Protein AF-A0A8H7PMP7-F1 (afdb_monomer_lite)

pLDDT: mean 86.38, std 12.26, range [41.0, 97.31]

Structure (mmCIF, N/CA/C/O backbone):
data_AF-A0A8H7PMP7-F1
#
_entry.id   AF-A0A8H7PMP7-F1
#
loop_
_atom_site.group_PDB
_atom_site.id
_atom_site.type_symbol
_atom_site.label_atom_id
_atom_site.label_alt_id
_atom_site.label_comp_id
_atom_site.label_asym_id
_atom_site.label_entity_id
_atom_site.label_seq_id
_atom_site.pdbx_PDB_ins_code
_atom_site.Cartn_x
_atom_site.Cartn_y
_atom_site.Cartn_z
_atom_site.occupancy
_atom_site.B_iso_or_equiv
_atom_site.auth_seq_id
_atom_site.auth_comp_id
_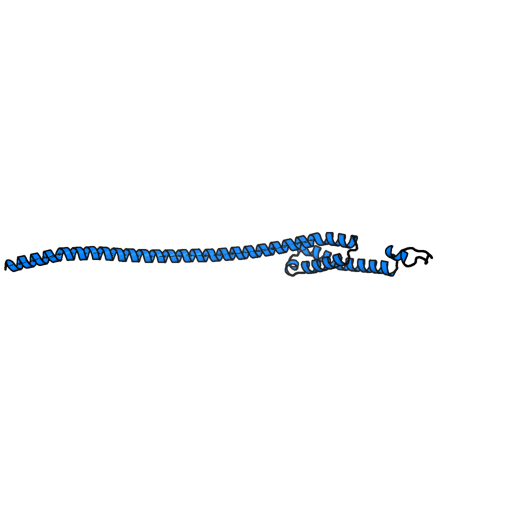atom_site.auth_asym_id
_atom_site.auth_atom_id
_atom_site.pdbx_PDB_model_num
ATOM 1 N N . MET A 1 1 ? -57.220 -1.127 96.293 1.00 53.84 1 MET A N 1
ATOM 2 C CA . MET A 1 1 ? -57.581 -0.784 94.896 1.00 53.84 1 MET A CA 1
ATOM 3 C C . MET A 1 1 ? -56.912 0.488 94.383 1.00 53.84 1 MET A C 1
ATOM 5 O O . MET A 1 1 ? -56.284 0.399 93.342 1.00 53.84 1 MET A O 1
ATOM 9 N N . ARG A 1 2 ? -56.955 1.632 95.089 1.00 59.69 2 ARG A N 1
ATOM 10 C CA . ARG A 1 2 ? -56.327 2.890 94.613 1.00 59.69 2 ARG A CA 1
ATOM 11 C C . ARG A 1 2 ? -54.821 2.788 94.323 1.00 59.69 2 ARG A C 1
ATOM 13 O O . ARG A 1 2 ? -54.374 3.298 93.311 1.00 59.69 2 ARG A O 1
ATOM 20 N N . ASN A 1 3 ? -54.068 2.052 95.139 1.00 65.38 3 ASN A N 1
ATOM 21 C CA . ASN A 1 3 ? -52.617 1.906 94.948 1.00 65.38 3 ASN A CA 1
ATOM 22 C C . ASN A 1 3 ? -52.238 1.104 93.690 1.00 65.38 3 ASN A C 1
ATOM 24 O O . ASN A 1 3 ? -51.168 1.325 93.136 1.00 65.38 3 ASN A O 1
ATOM 28 N N . LEU A 1 4 ? -53.113 0.204 93.223 1.00 69.88 4 LEU A N 1
ATOM 29 C CA . LEU A 1 4 ? -52.876 -0.581 92.009 1.00 69.88 4 LEU A CA 1
ATOM 30 C C . LEU A 1 4 ? -53.112 0.270 90.755 1.00 69.88 4 LEU A C 1
ATOM 32 O O . LEU A 1 4 ? -52.325 0.205 89.822 1.00 69.88 4 LEU A O 1
ATOM 36 N N . ASP A 1 5 ? -54.155 1.103 90.762 1.00 74.50 5 ASP A N 1
ATOM 37 C CA . ASP A 1 5 ? -54.473 2.001 89.646 1.00 74.50 5 ASP A CA 1
ATOM 38 C C . ASP A 1 5 ? -53.387 3.074 89.458 1.00 74.50 5 ASP A C 1
ATOM 40 O O . ASP A 1 5 ? -52.979 3.373 88.337 1.00 74.50 5 ASP A O 1
ATOM 44 N N . THR A 1 6 ? -52.843 3.601 90.561 1.00 75.19 6 THR A N 1
ATOM 45 C CA . THR A 1 6 ? -51.718 4.546 90.521 1.00 75.19 6 THR A CA 1
ATOM 46 C C . THR A 1 6 ? -50.423 3.877 90.059 1.00 75.19 6 THR A C 1
ATOM 48 O O . THR A 1 6 ? -49.704 4.450 89.244 1.00 75.19 6 THR A O 1
ATOM 51 N N . ALA A 1 7 ? -50.135 2.655 90.523 1.00 73.94 7 ALA A N 1
ATOM 52 C CA . ALA A 1 7 ? -48.971 1.895 90.070 1.00 73.94 7 ALA A CA 1
ATOM 53 C C . ALA A 1 7 ? -49.069 1.537 88.578 1.00 73.94 7 ALA A C 1
ATOM 55 O O . ALA A 1 7 ? -48.100 1.700 87.842 1.00 73.94 7 ALA A O 1
ATOM 56 N N . LEU A 1 8 ? -50.251 1.133 88.104 1.00 74.25 8 LEU A N 1
ATOM 57 C CA . LEU A 1 8 ? -50.486 0.799 86.703 1.00 74.25 8 LEU A CA 1
ATOM 58 C C . LEU A 1 8 ? -50.384 2.039 85.812 1.00 74.25 8 LEU A C 1
ATOM 60 O O . LEU A 1 8 ? -49.734 1.970 84.776 1.00 74.25 8 LEU A O 1
ATOM 64 N N . LYS A 1 9 ? -50.917 3.193 86.234 1.00 77.31 9 LYS A N 1
ATOM 65 C CA . LYS A 1 9 ? -50.711 4.474 85.535 1.00 77.31 9 LYS A CA 1
ATOM 66 C C . LYS A 1 9 ? -49.247 4.901 85.509 1.00 77.31 9 LYS A C 1
ATOM 68 O O . LYS A 1 9 ? -48.796 5.372 84.473 1.00 77.31 9 LYS A O 1
ATOM 73 N N . SER A 1 10 ? -48.507 4.713 86.603 1.00 73.06 10 SER A N 1
ATOM 74 C CA . SER A 1 10 ? -47.077 5.038 86.666 1.00 73.06 10 SER A CA 1
ATOM 75 C C . SER A 1 10 ? -46.266 4.181 85.699 1.00 73.06 10 SER A C 1
ATOM 77 O O . SER A 1 10 ? -45.539 4.727 84.882 1.00 73.06 10 SER A O 1
ATOM 79 N N . ILE A 1 11 ? -46.463 2.859 85.723 1.00 71.62 11 ILE A N 1
ATOM 80 C CA . ILE A 1 11 ? -45.803 1.915 84.808 1.00 71.62 11 ILE A CA 1
ATOM 81 C C . ILE A 1 11 ? -46.204 2.220 83.364 1.00 71.62 11 ILE A C 1
ATOM 83 O O . ILE A 1 11 ? -45.366 2.289 82.474 1.00 71.62 11 ILE A O 1
ATOM 87 N N . THR A 1 12 ? -47.488 2.468 83.119 1.00 71.94 12 THR A N 1
ATOM 88 C CA . THR A 1 12 ? -47.972 2.820 81.783 1.00 71.94 12 THR A CA 1
ATOM 89 C C . THR A 1 12 ? -47.280 4.092 81.287 1.00 71.94 12 THR A C 1
ATOM 91 O O . THR A 1 12 ? -46.724 4.090 80.198 1.00 71.94 12 THR A O 1
ATOM 94 N N . ASN A 1 13 ? -47.211 5.149 82.097 1.00 71.75 13 ASN A N 1
ATOM 95 C CA . ASN A 1 13 ? -46.565 6.408 81.722 1.00 71.75 13 ASN A CA 1
ATOM 96 C C . ASN A 1 13 ? -45.040 6.275 81.529 1.00 71.75 13 ASN A C 1
ATOM 98 O O . ASN A 1 13 ? -44.480 6.887 80.623 1.00 71.75 13 ASN A O 1
ATOM 102 N N . GLU A 1 14 ? -44.385 5.444 82.342 1.00 72.12 14 GLU A N 1
ATOM 103 C CA . GLU A 1 14 ? -42.946 5.160 82.277 1.00 72.12 14 GLU A CA 1
ATOM 104 C C . GLU A 1 14 ? -42.565 4.410 80.987 1.00 72.12 14 GLU A C 1
ATOM 106 O O . GLU A 1 14 ? -41.574 4.745 80.338 1.00 72.12 14 GLU A O 1
ATOM 111 N N . TYR A 1 15 ? -43.399 3.464 80.540 1.00 71.38 15 TYR A N 1
ATOM 112 C CA . TYR A 1 15 ? -43.162 2.707 79.306 1.00 71.38 15 TYR A CA 1
ATOM 113 C C . TYR A 1 15 ? -43.745 3.366 78.044 1.00 71.38 15 TYR A C 1
ATOM 115 O O . TYR A 1 15 ? -43.220 3.137 76.955 1.00 71.38 15 TYR A O 1
ATOM 123 N N . TYR A 1 16 ? -44.773 4.219 78.142 1.00 76.06 16 TYR A N 1
ATOM 124 C CA . TYR A 1 16 ? -45.391 4.887 76.982 1.00 76.06 16 TYR A CA 1
ATOM 125 C C . TYR A 1 16 ? -44.410 5.787 76.227 1.00 76.06 16 TYR A C 1
ATOM 127 O O . TYR A 1 16 ? -44.422 5.821 74.995 1.00 76.06 16 TYR A O 1
ATOM 135 N N . GLN A 1 17 ? -43.554 6.519 76.946 1.00 76.81 17 GLN A N 1
ATOM 136 C CA . GLN A 1 17 ? -42.594 7.430 76.323 1.00 76.81 17 GLN A CA 1
ATOM 137 C C . GLN A 1 17 ? -41.488 6.655 75.587 1.00 76.81 17 GLN A C 1
ATOM 139 O O . GLN A 1 17 ? -41.175 6.967 74.437 1.00 76.81 17 GLN A O 1
ATOM 144 N N . GLY A 1 18 ? -40.955 5.595 76.206 1.00 78.00 18 GLY A N 1
ATOM 145 C CA . GLY A 1 18 ? -39.976 4.698 75.586 1.00 78.00 18 GLY A CA 1
ATOM 146 C C . GLY A 1 18 ? -40.550 3.918 74.399 1.00 78.00 18 GLY A C 1
ATOM 147 O O . GLY A 1 18 ? -39.884 3.775 73.373 1.00 78.00 18 GLY A O 1
ATOM 148 N N . PHE A 1 19 ? -41.808 3.482 74.494 1.00 78.12 19 PHE A N 1
ATOM 149 C CA . PHE A 1 19 ? -42.520 2.798 73.416 1.00 78.12 19 PHE A CA 1
ATOM 150 C C . PHE A 1 19 ? -42.785 3.722 72.220 1.00 78.12 19 PHE A C 1
ATOM 152 O O . PHE A 1 19 ? -42.471 3.358 71.090 1.00 78.12 19 PHE A O 1
ATOM 159 N N . ASN A 1 20 ? -43.262 4.951 72.451 1.00 80.69 20 ASN A N 1
ATOM 160 C CA . ASN A 1 20 ? -43.445 5.939 71.382 1.00 80.69 20 ASN A CA 1
ATOM 161 C C . ASN A 1 20 ? -42.116 6.355 70.734 1.00 80.69 20 ASN A C 1
ATOM 163 O O . ASN A 1 20 ? -42.047 6.467 69.510 1.00 80.69 20 ASN A O 1
ATOM 167 N N . SER A 1 21 ? -41.043 6.513 71.518 1.00 80.88 21 SER A N 1
ATOM 168 C CA . SER A 1 21 ? -39.695 6.717 70.969 1.00 80.88 21 SER A CA 1
ATOM 169 C C . SER A 1 21 ? -39.225 5.527 70.128 1.00 80.88 21 SER A C 1
ATOM 171 O O . SER A 1 21 ? -38.637 5.724 69.064 1.00 80.88 21 SER A O 1
ATOM 173 N N . SER A 1 22 ? -39.515 4.295 70.557 1.00 82.06 22 SER A N 1
ATOM 174 C CA . SER A 1 22 ? -39.169 3.069 69.821 1.00 82.06 22 SER A CA 1
ATOM 175 C C . SER A 1 22 ? -39.958 2.937 68.511 1.00 82.06 22 SER A C 1
ATOM 177 O O . SER A 1 22 ? -39.398 2.540 67.494 1.00 82.06 22 SER A O 1
ATOM 179 N N . ILE A 1 23 ? -41.234 3.338 68.491 1.00 82.56 23 ILE A N 1
ATOM 180 C CA . ILE A 1 23 ? -42.048 3.401 67.266 1.00 82.56 23 ILE A CA 1
ATOM 181 C C . ILE A 1 23 ? -41.526 4.474 66.302 1.00 82.56 23 ILE A C 1
ATOM 183 O O . ILE A 1 23 ? -41.391 4.211 65.107 1.00 82.56 23 ILE A O 1
ATOM 187 N N . GLY A 1 24 ? -41.205 5.673 66.798 1.00 83.88 24 GLY A N 1
ATOM 188 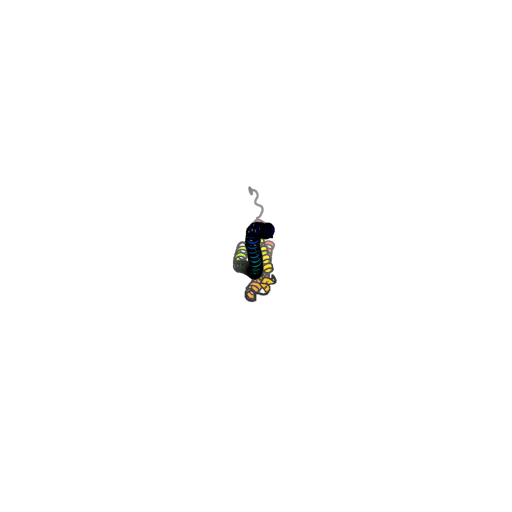C CA . GLY A 1 24 ? -40.669 6.756 65.967 1.00 83.88 24 GLY A CA 1
ATOM 189 C C . GLY A 1 24 ? -39.314 6.402 65.348 1.00 83.88 24 GLY A C 1
ATOM 190 O O . GLY A 1 24 ? -39.098 6.607 64.152 1.00 83.88 24 GLY A O 1
ATOM 191 N N . THR A 1 25 ? -38.420 5.799 66.135 1.00 85.88 25 THR A N 1
ATOM 192 C CA . THR A 1 25 ? -37.128 5.299 65.641 1.00 85.88 25 THR A CA 1
ATOM 193 C C . THR A 1 25 ? -37.294 4.134 64.671 1.00 85.88 25 THR A C 1
ATOM 195 O O . THR A 1 25 ? -36.626 4.129 63.639 1.00 85.88 25 THR A O 1
ATOM 198 N N . PHE A 1 26 ? -38.223 3.204 64.915 1.00 88.50 26 PHE A N 1
ATOM 199 C CA . PHE A 1 26 ? -38.551 2.142 63.962 1.00 88.50 26 PHE A CA 1
ATOM 200 C C . PHE A 1 26 ? -39.038 2.701 62.618 1.00 88.50 26 PHE A C 1
ATOM 202 O O . PHE A 1 26 ? -38.560 2.268 61.573 1.00 88.50 26 PHE A O 1
ATOM 209 N N . GLY A 1 27 ? -39.918 3.708 62.625 1.00 89.62 27 GLY A N 1
ATOM 210 C CA . GLY A 1 27 ? -40.358 4.393 61.405 1.00 89.62 27 GLY A CA 1
ATOM 211 C C . GLY A 1 27 ? -39.207 5.081 60.662 1.00 89.62 27 GLY A C 1
ATOM 212 O O . GLY A 1 27 ? -39.105 4.974 59.441 1.00 89.62 27 GLY A O 1
ATOM 213 N N . GLY A 1 28 ? -38.289 5.722 61.393 1.00 91.75 28 GLY A N 1
ATOM 214 C CA . GLY A 1 28 ? -37.074 6.311 60.821 1.00 91.75 28 GLY A CA 1
ATOM 215 C C . GLY A 1 28 ? -36.142 5.274 60.184 1.00 91.75 28 GLY A C 1
ATOM 216 O O . GLY A 1 28 ? -35.651 5.483 59.074 1.00 91.75 28 GLY A O 1
ATOM 217 N N . VAL A 1 29 ? -35.940 4.129 60.844 1.00 92.00 29 VAL A N 1
ATOM 218 C CA . VAL A 1 29 ? -35.155 3.006 60.306 1.00 92.00 29 VAL A CA 1
ATOM 219 C C . VAL A 1 29 ? -35.837 2.407 59.076 1.00 92.00 29 VAL A C 1
ATOM 221 O O . VAL A 1 29 ? -35.171 2.188 58.069 1.00 92.00 29 VAL A O 1
ATOM 224 N N . LEU A 1 30 ? -37.156 2.198 59.113 1.00 93.56 30 LEU A N 1
ATOM 225 C CA . LEU A 1 30 ? -37.925 1.674 57.984 1.00 93.56 30 LEU A CA 1
ATOM 226 C C . LEU A 1 30 ? -37.828 2.590 56.756 1.00 93.56 30 LEU A C 1
ATOM 228 O O . LEU A 1 30 ? -37.603 2.106 55.648 1.00 93.56 30 LEU A O 1
ATOM 232 N N . ASN A 1 31 ? -37.931 3.907 56.952 1.00 94.38 31 ASN A N 1
ATOM 233 C CA . ASN A 1 31 ? -37.744 4.886 55.882 1.00 94.38 31 ASN A CA 1
ATOM 234 C C . ASN A 1 31 ? -36.320 4.834 55.318 1.00 94.38 31 ASN A C 1
ATOM 236 O O . ASN A 1 31 ? -36.151 4.745 54.108 1.00 94.38 31 ASN A O 1
ATOM 240 N N . SER A 1 32 ? -35.300 4.777 56.180 1.00 95.19 32 SER A N 1
ATOM 241 C CA . SER A 1 32 ? -33.899 4.661 55.752 1.00 95.19 32 SER A CA 1
ATOM 242 C C . SER A 1 32 ? -33.622 3.375 54.958 1.00 95.19 32 SER A C 1
ATOM 244 O O . SER A 1 32 ? -32.888 3.388 53.964 1.00 95.19 32 SER A O 1
ATOM 246 N N . VAL A 1 33 ? -34.250 2.258 55.343 1.00 95.56 33 VAL A N 1
ATOM 247 C CA . VAL A 1 33 ? -34.182 0.985 54.608 1.00 95.56 33 VAL A CA 1
ATOM 248 C C . VAL A 1 33 ? -34.868 1.102 53.246 1.00 95.56 33 VAL A C 1
ATOM 250 O O . VAL A 1 33 ? -34.294 0.677 52.241 1.00 95.56 33 VAL A O 1
ATOM 253 N N . ASN A 1 34 ? -36.054 1.710 53.184 1.00 95.94 34 ASN A N 1
ATOM 254 C CA . ASN A 1 34 ? -36.769 1.936 51.927 1.00 95.94 34 ASN A CA 1
ATOM 255 C C . ASN A 1 34 ? -35.992 2.861 50.981 1.00 95.94 34 ASN A C 1
ATOM 257 O O . ASN A 1 34 ? -35.848 2.540 49.799 1.00 95.94 34 ASN A O 1
ATOM 261 N N . ASP A 1 35 ? -35.424 3.950 51.496 1.00 96.50 35 ASP A N 1
ATOM 262 C CA . ASP A 1 35 ? -34.588 4.880 50.735 1.00 96.50 35 ASP A CA 1
ATOM 263 C C . ASP A 1 35 ? -33.330 4.185 50.208 1.00 96.50 35 ASP A C 1
ATOM 265 O O . ASP A 1 35 ? -32.964 4.329 49.038 1.00 96.50 35 ASP A O 1
ATOM 269 N N . SER A 1 36 ? -32.687 3.367 51.046 1.00 96.19 36 SER A N 1
ATOM 270 C CA . SER A 1 36 ? -31.531 2.561 50.650 1.00 96.19 36 SER A CA 1
ATOM 271 C C . SER A 1 36 ? -31.894 1.571 49.545 1.00 96.19 36 SER A C 1
ATOM 273 O O . SER A 1 36 ? -31.168 1.457 48.556 1.00 96.19 36 SER A O 1
ATOM 275 N N . HIS A 1 37 ? -33.041 0.899 49.659 1.00 96.12 37 HIS A N 1
ATOM 276 C CA . HIS A 1 37 ? -33.529 -0.015 48.633 1.00 96.12 37 HIS A CA 1
ATOM 277 C C . HIS A 1 37 ? -33.816 0.718 47.312 1.00 96.12 37 HIS A C 1
ATOM 279 O O . HIS A 1 37 ? -33.352 0.283 46.255 1.00 96.12 37 HIS A O 1
ATOM 285 N N . ALA A 1 38 ? -34.500 1.865 47.356 1.00 96.56 38 ALA A N 1
ATOM 286 C CA . ALA A 1 38 ? -34.759 2.693 46.178 1.00 96.56 38 ALA A CA 1
ATOM 287 C C . ALA A 1 38 ? -33.452 3.150 45.506 1.00 96.56 38 ALA A C 1
ATOM 289 O O . ALA A 1 38 ? -33.305 3.053 44.284 1.00 96.56 38 ALA A O 1
ATOM 290 N N . LYS A 1 39 ? -32.460 3.560 46.304 1.00 97.06 39 LYS A N 1
ATOM 291 C CA . LYS A 1 39 ? -31.141 3.977 45.818 1.00 97.06 39 LYS A CA 1
ATOM 292 C C . LYS A 1 39 ? -30.379 2.829 45.159 1.00 97.06 39 LYS A C 1
ATOM 294 O O . LYS A 1 39 ? -29.788 3.025 44.098 1.00 97.06 39 LYS A O 1
ATOM 299 N N . VAL A 1 40 ? -30.433 1.621 45.722 1.00 97.31 40 VAL A N 1
ATOM 300 C CA . VAL A 1 40 ? -29.840 0.422 45.106 1.00 97.31 40 VAL A CA 1
ATOM 301 C C . VAL A 1 40 ? -30.502 0.109 43.764 1.00 97.31 40 VAL A C 1
ATOM 303 O O . VAL A 1 40 ? -29.797 -0.144 42.785 1.00 97.31 40 VAL A O 1
ATOM 306 N N . GLN A 1 41 ? -31.834 0.182 43.673 1.00 96.75 41 GLN A N 1
ATOM 307 C CA . GLN A 1 41 ? -32.543 -0.029 42.405 1.00 96.75 41 GLN A CA 1
ATOM 308 C C . GLN A 1 41 ? -32.164 1.025 41.356 1.00 96.75 41 GLN A C 1
ATOM 310 O O . GLN A 1 41 ? -31.921 0.691 40.193 1.00 96.75 41 GLN A O 1
ATOM 315 N N . GLN A 1 42 ? -32.032 2.288 41.767 1.00 97.31 42 GLN A N 1
ATOM 316 C CA . GLN A 1 42 ? -31.592 3.367 40.887 1.00 97.31 42 GLN A CA 1
ATOM 317 C C . GLN A 1 42 ? -30.155 3.153 40.391 1.00 97.31 42 GLN A C 1
ATOM 319 O O . GLN A 1 42 ? -29.900 3.270 39.193 1.00 97.31 42 GLN A O 1
ATOM 324 N N . ILE A 1 43 ? -29.223 2.789 41.278 1.00 96.81 43 ILE A N 1
ATOM 325 C CA . ILE A 1 43 ? -27.831 2.484 40.909 1.00 96.81 43 ILE A CA 1
ATOM 326 C C . ILE A 1 43 ? -27.785 1.306 39.936 1.00 96.81 43 ILE A C 1
ATOM 328 O O . ILE A 1 43 ? -27.091 1.381 38.923 1.00 96.81 43 ILE A O 1
ATOM 332 N N . LYS A 1 44 ? -28.559 0.246 40.189 1.00 97.19 44 LYS A N 1
ATOM 333 C CA . LYS A 1 44 ? -28.652 -0.911 39.292 1.00 97.19 44 LYS A CA 1
ATOM 334 C C . LYS A 1 44 ? -29.138 -0.501 37.900 1.00 97.19 44 LYS A C 1
ATOM 336 O O . LYS A 1 44 ? -28.527 -0.888 36.907 1.00 97.19 44 LYS A O 1
ATOM 341 N N . SER A 1 45 ? -30.188 0.318 37.821 1.00 96.88 45 SER A N 1
ATOM 342 C CA . SER A 1 45 ? -30.703 0.853 36.553 1.00 96.88 45 SER A CA 1
ATOM 343 C C . SER A 1 45 ? -29.657 1.702 35.821 1.00 96.88 45 SER A C 1
ATOM 345 O O . SER A 1 45 ? -29.405 1.502 34.631 1.00 96.88 45 SER A O 1
ATOM 347 N N . ASN A 1 46 ? -28.974 2.596 36.539 1.00 96.56 46 ASN A N 1
ATOM 348 C CA . ASN A 1 46 ? -27.924 3.440 35.972 1.00 96.56 46 ASN A CA 1
ATOM 349 C C . ASN A 1 46 ? -26.730 2.620 35.466 1.00 96.56 46 ASN A C 1
ATOM 351 O O . ASN A 1 46 ? -26.199 2.920 34.399 1.00 96.56 46 ASN A O 1
ATOM 355 N N . LEU A 1 47 ? -26.336 1.563 36.181 1.00 96.12 47 LEU A N 1
ATOM 356 C CA . LEU A 1 47 ? -25.251 0.676 35.766 1.00 96.12 47 LEU A CA 1
ATOM 357 C C . LEU A 1 47 ? -25.600 -0.078 34.477 1.00 96.12 47 LEU A C 1
ATOM 359 O O . LEU A 1 47 ? -24.752 -0.208 33.597 1.00 96.12 47 LEU A O 1
ATOM 363 N N . VAL A 1 48 ? -26.848 -0.538 34.335 1.00 96.56 48 VAL A N 1
ATOM 364 C CA . VAL A 1 48 ? -27.324 -1.179 33.098 1.00 96.56 48 VAL A CA 1
ATOM 365 C C . VAL A 1 48 ? -27.269 -0.199 31.923 1.00 96.56 48 VAL A C 1
ATOM 367 O O . VAL A 1 48 ? -26.735 -0.551 30.873 1.00 96.56 48 VAL A O 1
ATOM 370 N N . LYS A 1 49 ? -27.728 1.045 32.112 1.00 95.38 49 LYS A N 1
ATOM 371 C CA . LYS A 1 49 ? -27.641 2.095 31.081 1.00 95.38 49 LYS A CA 1
ATOM 372 C C . LYS A 1 49 ? -26.193 2.408 30.705 1.00 95.38 49 LYS A C 1
ATOM 374 O O . LYS A 1 49 ? -25.858 2.439 29.526 1.00 95.38 49 LYS A O 1
ATOM 379 N N . ALA A 1 50 ? -25.318 2.588 31.695 1.00 93.94 50 ALA A N 1
ATOM 380 C CA . ALA A 1 50 ? -23.899 2.847 31.461 1.00 93.94 50 ALA A CA 1
ATOM 381 C C . ALA A 1 50 ? -23.227 1.688 30.711 1.00 93.94 50 ALA A C 1
ATOM 383 O O . ALA A 1 50 ? -22.466 1.921 29.774 1.00 93.94 50 ALA A O 1
ATOM 384 N N . LYS A 1 51 ? -23.547 0.437 31.070 1.00 94.19 51 LYS A N 1
ATOM 385 C CA . LYS A 1 51 ? -23.071 -0.754 30.357 1.00 94.19 51 LYS A CA 1
ATOM 386 C C . LYS A 1 51 ? -23.495 -0.731 28.889 1.00 94.19 51 LYS A C 1
ATOM 388 O O . LYS A 1 51 ? -22.653 -0.985 28.034 1.00 94.19 51 LYS A O 1
ATOM 393 N N . GLN A 1 52 ? -24.757 -0.418 28.602 1.00 92.88 52 GLN A N 1
ATOM 394 C CA . GLN A 1 52 ? -25.261 -0.355 27.230 1.00 92.88 52 GLN A CA 1
ATOM 395 C C . GLN A 1 52 ? -24.527 0.716 26.408 1.00 92.88 52 GLN A C 1
ATOM 397 O O . GLN A 1 52 ? -23.984 0.404 25.351 1.00 92.88 52 GLN A O 1
ATOM 402 N N . VAL A 1 53 ? -24.404 1.937 26.940 1.00 90.50 53 VAL A N 1
ATOM 403 C CA . VAL A 1 53 ? -23.687 3.041 26.273 1.00 90.50 53 VAL A CA 1
ATOM 404 C C . VAL A 1 53 ? -22.220 2.683 26.006 1.00 90.50 53 VAL A C 1
ATOM 406 O O . VAL A 1 53 ? -21.681 2.970 24.938 1.00 90.50 53 VAL A O 1
ATOM 409 N N . LEU A 1 54 ? -21.551 2.025 26.959 1.00 89.69 54 LEU A N 1
ATOM 410 C CA . LEU A 1 54 ? -20.170 1.569 26.778 1.00 89.69 54 LEU A CA 1
ATOM 411 C C . LEU A 1 54 ? -20.050 0.464 25.718 1.00 89.69 54 LEU A C 1
ATOM 413 O O . LEU A 1 54 ? -19.063 0.433 24.982 1.00 89.69 54 LEU A O 1
ATOM 417 N N . GLN A 1 55 ? -21.031 -0.438 25.627 1.00 88.19 55 GLN A N 1
ATOM 418 C CA . GLN A 1 55 ? -21.063 -1.485 24.604 1.00 88.19 55 GLN A CA 1
ATOM 419 C C . GLN A 1 55 ? -21.268 -0.907 23.198 1.00 88.19 55 GLN A C 1
ATOM 421 O O . GLN A 1 55 ? -20.536 -1.292 22.288 1.00 88.19 55 GLN A O 1
ATOM 426 N N . GLU A 1 56 ? -22.187 0.044 23.029 1.00 83.19 56 GLU A N 1
ATOM 427 C CA . GLU A 1 56 ? -22.419 0.749 21.759 1.00 83.19 56 GLU A CA 1
ATOM 428 C C . GLU A 1 56 ? -21.158 1.505 21.312 1.00 83.19 56 GLU A C 1
ATOM 430 O O . GLU A 1 56 ? -20.639 1.274 20.218 1.00 83.19 56 GLU A O 1
ATOM 435 N N . ARG A 1 57 ? -20.554 2.298 22.209 1.00 80.12 57 ARG A N 1
ATOM 436 C CA . ARG A 1 57 ? -19.316 3.037 21.912 1.00 80.12 57 ARG A CA 1
ATOM 437 C C . ARG A 1 57 ? -18.157 2.118 21.521 1.00 80.12 57 ARG A C 1
ATOM 439 O O . ARG A 1 57 ? -17.327 2.491 20.697 1.00 80.12 57 ARG A O 1
ATOM 446 N N . ARG A 1 58 ? -18.076 0.911 22.091 1.00 84.00 58 ARG A N 1
ATOM 447 C CA . ARG A 1 58 ? -17.058 -0.080 21.709 1.00 84.00 58 ARG A CA 1
ATOM 448 C C . ARG A 1 58 ? -17.225 -0.530 20.255 1.00 84.00 58 ARG A C 1
ATOM 450 O O . ARG A 1 58 ? -16.216 -0.685 19.568 1.00 84.00 58 ARG A O 1
ATOM 457 N N . ALA A 1 59 ? -18.460 -0.730 19.795 1.00 85.88 59 ALA A N 1
ATOM 458 C CA . ALA A 1 59 ? -18.735 -1.083 18.405 1.00 85.88 59 ALA A CA 1
ATOM 459 C C . ALA A 1 59 ? -18.356 0.065 17.456 1.00 85.88 59 ALA A C 1
ATOM 461 O O . ALA A 1 59 ? -17.680 -0.167 16.454 1.00 85.88 59 ALA A O 1
ATOM 462 N N . ASP A 1 60 ? -18.678 1.309 17.815 1.00 90.62 60 ASP A N 1
ATOM 463 C CA . ASP A 1 60 ? -18.295 2.488 17.030 1.00 90.62 60 ASP A CA 1
ATOM 464 C C . ASP A 1 60 ? -16.779 2.668 16.941 1.00 90.62 60 ASP A C 1
ATOM 466 O O . ASP A 1 60 ? -16.240 2.932 15.867 1.00 90.62 60 ASP A O 1
ATOM 470 N N . VAL A 1 61 ? -16.063 2.472 18.050 1.00 90.88 61 VAL A N 1
ATOM 471 C CA . VAL A 1 61 ? -14.595 2.534 18.070 1.00 90.88 61 VAL A CA 1
ATOM 472 C C . VAL A 1 61 ? -13.989 1.443 17.189 1.00 90.88 61 VAL A C 1
ATOM 474 O O . VAL A 1 61 ? -13.052 1.724 16.442 1.00 90.88 61 VAL A O 1
ATOM 477 N N . LEU A 1 62 ? -14.533 0.222 17.219 1.00 92.12 62 LEU A N 1
ATOM 478 C CA . LEU A 1 62 ? -14.088 -0.853 16.331 1.00 92.12 62 LEU A CA 1
ATOM 479 C C . LEU A 1 62 ? -14.317 -0.483 14.859 1.00 92.12 62 LEU A C 1
ATOM 481 O O . LEU A 1 62 ? -13.408 -0.618 14.043 1.00 92.12 62 LEU A O 1
ATOM 485 N N . ASN A 1 63 ? -15.491 0.055 14.529 1.00 93.75 63 ASN A N 1
ATOM 486 C CA . ASN A 1 63 ? -15.804 0.524 13.181 1.00 93.75 63 ASN A CA 1
ATOM 487 C C . ASN A 1 63 ? -14.854 1.642 12.725 1.00 93.75 63 ASN A C 1
ATOM 489 O O . ASN A 1 63 ? -14.356 1.619 11.598 1.00 93.75 63 ASN A O 1
ATOM 493 N N . LEU A 1 64 ? -14.558 2.612 13.594 1.00 94.69 64 LEU A N 1
ATOM 494 C CA . LEU A 1 64 ? -13.603 3.683 13.307 1.00 94.69 64 LEU A CA 1
ATOM 495 C C . LEU A 1 64 ? -12.184 3.149 13.110 1.00 94.69 64 LEU A C 1
ATOM 497 O O . LEU A 1 64 ? -11.486 3.612 12.207 1.00 94.69 64 LEU A O 1
ATOM 501 N N . PHE A 1 65 ? -11.767 2.167 13.910 1.00 94.06 65 PHE A N 1
ATOM 502 C CA . PHE A 1 65 ? -10.478 1.502 13.759 1.00 94.06 65 PHE A CA 1
ATOM 503 C C . PHE A 1 65 ? -10.372 0.776 12.414 1.00 94.06 65 PHE A C 1
ATOM 505 O O . PHE A 1 65 ? -9.405 0.995 11.687 1.00 94.06 65 PHE A O 1
ATOM 512 N N . LEU A 1 66 ? -11.383 -0.014 12.038 1.00 95.88 66 LEU A N 1
ATOM 513 C CA . LEU A 1 66 ? -11.414 -0.719 10.752 1.00 95.88 66 LEU A CA 1
ATOM 514 C C . LEU A 1 66 ? -11.375 0.259 9.572 1.00 95.88 66 LEU A C 1
ATOM 516 O O . LEU A 1 66 ? -10.564 0.096 8.664 1.00 95.88 66 LEU A O 1
ATOM 520 N N . ARG A 1 67 ? -12.166 1.339 9.627 1.00 96.00 67 ARG A N 1
ATOM 521 C CA . ARG A 1 67 ? -12.124 2.415 8.620 1.00 96.00 67 ARG A CA 1
ATOM 522 C C . ARG A 1 67 ? -10.763 3.107 8.563 1.00 96.00 67 ARG A C 1
ATOM 524 O O . ARG A 1 67 ? -10.308 3.484 7.489 1.00 96.00 67 ARG A O 1
ATOM 531 N N . SER A 1 68 ? -10.123 3.314 9.712 1.00 96.00 68 SER A N 1
ATOM 532 C CA . SER A 1 68 ? -8.781 3.895 9.786 1.00 96.00 68 SER A CA 1
ATOM 533 C C . SER A 1 68 ? -7.746 2.983 9.131 1.00 96.00 68 SER A C 1
ATOM 535 O O . SER A 1 68 ? -6.941 3.457 8.334 1.00 96.00 68 SER A O 1
ATOM 537 N N . LYS A 1 69 ? -7.812 1.673 9.399 1.00 96.06 69 LYS A N 1
ATOM 538 C CA . LYS A 1 69 ? -6.952 0.668 8.769 1.00 96.06 69 LYS A CA 1
ATOM 539 C C . LYS A 1 69 ? -7.128 0.655 7.246 1.00 96.06 69 LYS A C 1
ATOM 541 O O . LYS A 1 69 ? -6.144 0.828 6.540 1.00 96.06 69 LYS A O 1
ATOM 546 N N . GLN A 1 70 ? -8.367 0.578 6.761 1.00 95.06 70 GLN A N 1
ATOM 547 C CA . GLN A 1 70 ? -8.666 0.587 5.325 1.00 95.06 70 GLN A CA 1
ATOM 548 C C . GLN A 1 70 ? -8.142 1.852 4.626 1.00 95.06 70 GLN A C 1
ATOM 550 O O . GLN A 1 70 ? -7.588 1.785 3.534 1.00 95.06 70 GLN A O 1
ATOM 555 N N . ARG A 1 71 ? -8.287 3.026 5.255 1.00 95.94 71 ARG A N 1
ATOM 556 C CA . ARG A 1 71 ? -7.737 4.271 4.698 1.00 95.94 71 ARG A CA 1
ATOM 557 C C . ARG A 1 71 ? -6.214 4.263 4.644 1.00 95.94 71 ARG A C 1
ATOM 559 O O . ARG A 1 71 ? -5.660 4.772 3.682 1.00 95.94 71 ARG A O 1
ATOM 566 N N . LYS A 1 72 ? -5.537 3.704 5.650 1.00 96.00 72 LYS A N 1
ATOM 567 C CA . LYS A 1 72 ? -4.073 3.575 5.624 1.00 96.00 72 LYS A CA 1
ATOM 568 C C . LYS A 1 72 ? -3.605 2.660 4.497 1.00 96.00 72 LYS A C 1
ATOM 570 O O . LYS A 1 72 ? -2.647 3.005 3.821 1.00 96.00 72 LYS A O 1
ATOM 575 N N . GLU A 1 73 ? -4.294 1.543 4.280 1.00 92.38 73 GLU A N 1
ATOM 576 C CA . GLU A 1 73 ? -4.015 0.640 3.155 1.00 92.38 73 GLU A CA 1
ATOM 577 C C . GLU A 1 73 ? -4.203 1.364 1.817 1.00 92.38 73 GLU A C 1
ATOM 579 O O . GLU A 1 73 ? -3.319 1.329 0.971 1.00 92.38 73 GLU A O 1
ATOM 584 N N . MET A 1 74 ? -5.292 2.124 1.663 1.00 93.50 74 MET A N 1
ATOM 585 C CA . MET A 1 74 ? -5.520 2.951 0.474 1.00 93.50 74 MET A CA 1
ATOM 586 C C . MET A 1 74 ? -4.407 3.983 0.246 1.00 93.50 74 MET A C 1
ATOM 588 O O . MET A 1 74 ? -3.965 4.143 -0.885 1.00 93.50 74 MET A O 1
ATOM 592 N N . ILE A 1 75 ? -3.945 4.671 1.295 1.00 95.62 75 ILE A N 1
ATOM 593 C CA . ILE A 1 75 ? -2.830 5.627 1.186 1.00 95.62 75 ILE A CA 1
ATOM 594 C C . ILE A 1 75 ? -1.555 4.905 0.746 1.00 95.62 75 ILE A C 1
ATOM 596 O O . ILE A 1 75 ? -0.927 5.339 -0.207 1.00 95.62 75 ILE A O 1
ATOM 600 N N . SER A 1 76 ? -1.228 3.764 1.360 1.00 93.44 76 SER A N 1
ATOM 601 C CA . SER A 1 76 ? -0.051 2.974 0.979 1.00 93.44 76 SER A CA 1
ATOM 602 C C . SER A 1 76 ? -0.084 2.556 -0.494 1.00 93.44 76 SER A C 1
ATOM 604 O O . SER A 1 76 ? 0.942 2.599 -1.163 1.00 93.44 76 SER A O 1
ATOM 606 N N . ILE A 1 77 ? -1.258 2.168 -1.002 1.00 92.50 77 ILE A N 1
ATOM 607 C CA . ILE A 1 77 ? -1.458 1.840 -2.418 1.00 92.50 77 ILE A CA 1
ATOM 608 C C . ILE A 1 77 ? -1.207 3.071 -3.298 1.00 92.50 77 ILE A C 1
ATOM 610 O O . ILE A 1 77 ? -0.519 2.973 -4.311 1.00 92.50 77 ILE A O 1
ATOM 614 N N . LEU A 1 78 ? -1.743 4.233 -2.915 1.00 93.94 78 LEU A N 1
ATOM 615 C CA . LEU A 1 78 ? -1.548 5.481 -3.656 1.00 93.94 78 LEU A CA 1
ATOM 616 C C . LEU A 1 78 ? -0.078 5.914 -3.685 1.00 93.94 78 LEU A C 1
ATOM 618 O O . LEU A 1 78 ? 0.399 6.302 -4.749 1.00 93.94 78 LEU A O 1
ATOM 622 N N . ASP A 1 79 ? 0.643 5.781 -2.571 1.00 94.44 79 ASP A N 1
ATOM 623 C CA . ASP A 1 79 ? 2.075 6.090 -2.490 1.00 94.44 79 ASP A CA 1
ATOM 624 C C . ASP A 1 79 ? 2.882 5.204 -3.458 1.00 94.44 79 ASP A C 1
ATOM 626 O O . ASP A 1 79 ? 3.729 5.691 -4.207 1.00 94.44 79 ASP A O 1
ATOM 630 N N . THR A 1 80 ? 2.572 3.901 -3.516 1.00 93.31 80 THR A N 1
ATOM 631 C CA . THR A 1 80 ? 3.201 2.978 -4.479 1.00 93.31 80 THR A CA 1
ATOM 632 C C . THR A 1 80 ? 2.875 3.351 -5.928 1.00 93.31 80 THR A C 1
ATOM 634 O O . THR A 1 80 ? 3.747 3.293 -6.795 1.00 93.31 80 THR A O 1
ATOM 637 N N . ILE A 1 81 ? 1.639 3.768 -6.218 1.00 93.81 81 ILE A N 1
ATOM 638 C CA . ILE A 1 81 ? 1.252 4.231 -7.560 1.00 93.81 81 ILE A CA 1
ATOM 639 C C . ILE A 1 81 ? 2.034 5.490 -7.951 1.00 93.81 81 ILE A C 1
ATOM 641 O O . ILE A 1 81 ? 2.468 5.612 -9.099 1.00 93.81 81 ILE A O 1
ATOM 645 N N . GLU A 1 82 ? 2.230 6.424 -7.022 1.00 92.94 82 GLU A N 1
ATOM 646 C CA . GLU A 1 82 ? 3.002 7.641 -7.269 1.00 92.94 82 GLU A CA 1
ATOM 647 C C . GLU A 1 82 ? 4.478 7.329 -7.562 1.00 92.94 82 GLU A C 1
ATOM 649 O O . GLU A 1 82 ? 5.032 7.852 -8.533 1.00 92.94 82 GLU A O 1
ATOM 654 N N . GLU A 1 83 ? 5.089 6.408 -6.812 1.00 92.62 83 GLU A N 1
ATOM 655 C CA . GLU A 1 83 ? 6.453 5.925 -7.069 1.00 92.62 83 GLU A CA 1
ATOM 656 C C . GLU A 1 83 ? 6.578 5.269 -8.460 1.00 92.62 83 GLU A C 1
ATOM 658 O O . GLU A 1 83 ? 7.474 5.595 -9.254 1.00 92.62 83 GLU A O 1
ATOM 663 N N . LEU A 1 84 ? 5.633 4.390 -8.808 1.00 93.25 84 LEU A N 1
ATOM 664 C CA . LEU A 1 84 ? 5.596 3.720 -10.111 1.00 93.25 84 LEU A CA 1
ATOM 665 C C . LEU A 1 84 ? 5.411 4.709 -11.266 1.00 93.25 84 LEU A C 1
ATOM 667 O O . LEU A 1 84 ? 5.989 4.521 -12.336 1.00 93.25 84 LEU A O 1
ATOM 671 N N . ARG A 1 85 ? 4.658 5.793 -11.060 1.00 92.06 85 ARG A N 1
ATOM 672 C CA . ARG A 1 85 ? 4.427 6.822 -12.083 1.00 92.06 85 ARG A CA 1
ATOM 673 C C . ARG A 1 85 ? 5.702 7.578 -12.466 1.00 92.06 85 ARG A C 1
ATOM 675 O O . ARG A 1 85 ? 5.853 7.946 -13.628 1.00 92.06 85 ARG A O 1
ATOM 682 N N . VAL A 1 86 ? 6.609 7.829 -11.521 1.00 93.50 86 VAL A N 1
ATOM 683 C CA . VAL A 1 86 ? 7.867 8.561 -11.782 1.00 93.50 86 VAL A CA 1
ATOM 684 C C . VAL A 1 86 ? 8.958 7.639 -12.344 1.00 93.50 86 VAL A C 1
ATOM 686 O O . VAL A 1 86 ? 9.877 8.095 -13.030 1.00 93.50 86 VAL A O 1
ATOM 689 N N . THR A 1 87 ? 8.834 6.329 -12.117 1.00 94.25 87 THR A N 1
ATOM 690 C CA . THR A 1 87 ? 9.828 5.318 -12.501 1.00 94.25 87 THR A CA 1
ATOM 691 C C . THR A 1 87 ? 10.272 5.382 -13.972 1.00 94.25 87 THR A C 1
ATOM 693 O O . THR A 1 87 ? 11.484 5.396 -14.190 1.00 94.25 87 THR A O 1
ATOM 696 N N . PRO A 1 88 ? 9.386 5.482 -14.987 1.00 92.25 88 PRO A N 1
ATOM 697 C CA . PRO A 1 88 ? 9.814 5.546 -16.389 1.00 92.25 88 PRO A CA 1
ATOM 698 C C . PRO A 1 88 ? 10.762 6.715 -16.694 1.00 92.25 88 PRO A C 1
ATOM 700 O O . PRO A 1 88 ? 11.707 6.565 -17.466 1.00 92.25 88 PRO A O 1
ATOM 703 N N . GLY A 1 89 ? 10.552 7.873 -16.056 1.00 92.81 89 GLY A N 1
ATOM 704 C CA . GLY A 1 89 ? 11.432 9.035 -16.208 1.00 92.81 89 GLY A CA 1
ATOM 705 C C . GLY A 1 89 ? 12.808 8.804 -15.581 1.00 92.81 89 GLY A C 1
ATOM 706 O O . GLY A 1 89 ? 13.835 9.088 -16.198 1.00 92.81 89 GLY A O 1
ATOM 707 N N . ASN A 1 90 ? 12.843 8.219 -14.381 1.00 93.56 90 ASN A N 1
ATOM 708 C CA . ASN A 1 90 ? 14.096 7.849 -13.720 1.00 93.56 90 ASN A CA 1
ATOM 709 C C . ASN A 1 90 ? 14.859 6.776 -14.507 1.00 93.56 90 ASN A C 1
ATOM 711 O O . ASN A 1 90 ? 16.081 6.857 -14.636 1.00 93.56 90 ASN A O 1
ATOM 715 N N . LEU A 1 91 ? 14.147 5.806 -15.083 1.00 93.81 91 LEU A N 1
ATOM 716 C CA . LEU A 1 91 ? 14.735 4.775 -15.928 1.00 93.81 91 LEU A CA 1
ATOM 717 C C . LEU A 1 91 ? 15.405 5.383 -17.164 1.00 93.81 91 LEU A C 1
ATOM 719 O O . LEU A 1 91 ? 16.568 5.082 -17.430 1.00 93.81 91 LEU A O 1
ATOM 723 N N . ALA A 1 92 ? 14.710 6.277 -17.875 1.00 91.81 92 ALA A N 1
ATOM 724 C CA . ALA A 1 92 ? 15.268 6.972 -19.034 1.00 91.81 92 ALA A CA 1
ATOM 725 C C . ALA A 1 92 ? 16.556 7.734 -18.673 1.00 91.81 92 ALA A C 1
ATOM 727 O O . ALA A 1 92 ? 17.550 7.646 -19.395 1.00 91.81 92 ALA A O 1
ATOM 728 N N . ASN A 1 93 ? 16.584 8.398 -17.512 1.00 94.81 93 ASN A N 1
ATOM 729 C CA . ASN A 1 93 ? 17.780 9.075 -17.007 1.00 94.81 93 ASN A CA 1
AT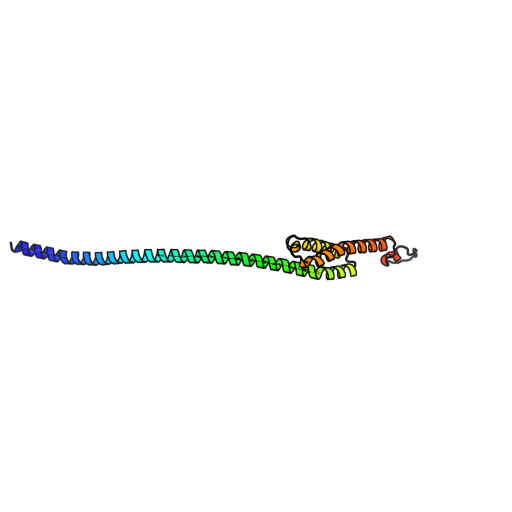OM 730 C C . ASN A 1 93 ? 18.931 8.100 -16.707 1.00 94.81 93 ASN A C 1
ATOM 732 O O . ASN A 1 93 ? 20.083 8.396 -17.028 1.00 94.81 93 ASN A O 1
ATOM 736 N N . HIS A 1 94 ? 18.664 6.939 -16.104 1.00 93.12 94 HIS A N 1
ATOM 737 C CA . HIS A 1 94 ? 19.709 5.942 -15.853 1.00 93.12 94 HIS A CA 1
ATOM 738 C C . HIS A 1 94 ? 20.277 5.359 -17.151 1.00 93.12 94 HIS A C 1
ATOM 740 O O . HIS A 1 94 ? 21.495 5.210 -17.255 1.00 93.12 94 HIS A O 1
ATOM 746 N N . ILE A 1 95 ? 19.425 5.082 -18.142 1.00 91.31 95 ILE A N 1
ATOM 747 C CA . ILE A 1 95 ? 19.849 4.584 -19.458 1.00 91.31 95 ILE A CA 1
ATOM 748 C C . ILE A 1 95 ? 20.701 5.635 -20.181 1.00 91.31 95 ILE A C 1
ATOM 750 O O . ILE A 1 95 ? 21.784 5.308 -20.661 1.00 91.31 95 ILE A O 1
ATOM 754 N N . ALA A 1 96 ? 20.274 6.902 -20.190 1.00 91.69 96 ALA A N 1
ATOM 755 C CA . ALA A 1 96 ? 21.019 7.995 -20.821 1.00 91.69 96 ALA A CA 1
ATOM 756 C C . ALA A 1 96 ? 22.432 8.173 -20.234 1.00 91.69 96 ALA A C 1
ATOM 758 O O . ALA A 1 96 ? 23.376 8.471 -20.959 1.00 91.69 96 ALA A O 1
ATOM 759 N N . ASN A 1 97 ? 22.590 7.933 -18.930 1.00 92.50 97 ASN A N 1
ATOM 760 C CA . ASN A 1 97 ? 23.878 8.000 -18.235 1.00 92.50 97 ASN A CA 1
ATOM 761 C C . ASN A 1 97 ? 24.662 6.672 -18.249 1.00 92.50 97 ASN A C 1
ATOM 763 O O . ASN A 1 97 ? 25.658 6.549 -17.542 1.00 92.50 97 ASN A O 1
ATOM 767 N N . LYS A 1 98 ? 24.216 5.657 -19.005 1.00 90.06 98 LYS A N 1
ATOM 768 C CA . LYS A 1 98 ? 24.801 4.300 -19.041 1.00 90.06 98 LYS A CA 1
ATOM 769 C C . LYS A 1 98 ? 24.876 3.598 -17.674 1.00 90.06 98 LYS A C 1
ATOM 771 O O . LYS A 1 98 ? 25.642 2.654 -17.481 1.00 90.06 98 LYS A O 1
ATOM 776 N N . HIS A 1 99 ? 24.043 3.998 -16.713 1.00 93.88 99 HIS A N 1
ATOM 777 C CA . HIS A 1 99 ? 23.925 3.366 -15.396 1.00 93.88 99 HIS A CA 1
ATOM 778 C C . HIS A 1 99 ? 23.022 2.123 -15.458 1.00 93.88 99 HIS A C 1
ATOM 780 O O . HIS A 1 99 ? 22.000 2.029 -14.778 1.00 93.88 99 HIS A O 1
ATOM 786 N N . PHE A 1 100 ? 23.404 1.155 -16.292 1.00 92.81 100 PHE A N 1
ATOM 787 C CA . PHE A 1 100 ? 22.594 -0.017 -16.633 1.00 92.81 100 PHE A CA 1
ATOM 788 C C . PHE A 1 100 ? 22.256 -0.908 -15.435 1.00 92.81 100 PHE A C 1
ATOM 790 O O . PHE A 1 100 ? 21.143 -1.425 -15.353 1.00 92.81 100 PHE A O 1
ATOM 797 N N . LEU A 1 101 ? 23.172 -1.044 -14.472 1.00 93.06 101 LEU A N 1
ATOM 798 C CA . LEU A 1 101 ? 22.912 -1.800 -13.246 1.00 93.06 101 LEU A CA 1
ATOM 799 C C . LEU A 1 101 ? 21.759 -1.177 -12.448 1.00 93.06 101 LEU A C 1
ATOM 801 O O . LEU A 1 101 ? 20.804 -1.872 -12.115 1.00 93.06 101 LEU A O 1
ATOM 805 N N . SER A 1 102 ? 21.819 0.135 -12.202 1.00 94.12 102 SER A N 1
ATOM 806 C CA . SER A 1 102 ? 20.768 0.874 -11.491 1.00 94.12 102 SER A CA 1
ATOM 807 C C . SER A 1 102 ? 19.445 0.889 -12.255 1.00 94.12 102 SER A C 1
ATOM 809 O O . SER A 1 102 ? 18.389 0.756 -11.645 1.00 94.12 102 SER A O 1
ATOM 811 N N . ALA A 1 103 ? 19.494 1.015 -13.586 1.00 94.75 103 ALA A N 1
ATOM 812 C CA . ALA A 1 103 ? 18.312 0.927 -14.443 1.00 94.75 103 ALA A CA 1
ATOM 813 C C . ALA A 1 103 ? 17.623 -0.440 -14.308 1.00 94.75 103 ALA A C 1
ATOM 815 O O . ALA A 1 103 ? 16.413 -0.508 -14.106 1.00 94.75 103 ALA A O 1
ATOM 816 N N . SER A 1 104 ? 18.401 -1.524 -14.370 1.00 94.12 104 SER A N 1
ATOM 817 C CA . SER A 1 104 ? 17.898 -2.896 -14.269 1.00 94.12 104 SER A CA 1
ATOM 818 C C . SER A 1 104 ? 17.306 -3.193 -12.892 1.00 94.12 104 SER A C 1
ATOM 820 O O . SER A 1 104 ? 16.207 -3.738 -12.800 1.00 94.12 104 SER A O 1
ATOM 822 N N . THR A 1 105 ? 17.971 -2.774 -11.808 1.00 95.06 105 THR A N 1
ATOM 823 C CA . THR A 1 105 ? 17.444 -2.974 -10.450 1.00 95.06 105 THR A CA 1
ATOM 824 C C . THR A 1 105 ? 16.165 -2.177 -10.209 1.00 95.06 105 THR A C 1
ATOM 826 O O . THR A 1 105 ? 15.216 -2.717 -9.638 1.00 95.06 105 THR A O 1
ATOM 829 N N . LEU A 1 106 ? 16.113 -0.923 -10.672 1.00 94.88 106 LEU A N 1
ATOM 830 C CA . LEU A 1 106 ? 14.922 -0.076 -10.588 1.00 94.88 106 LEU A CA 1
ATOM 831 C C . LEU A 1 106 ? 13.750 -0.694 -11.358 1.00 94.88 106 LEU A C 1
ATOM 833 O O . LEU A 1 106 ? 12.652 -0.817 -10.817 1.00 94.88 106 LEU A O 1
ATOM 837 N N . LEU A 1 107 ? 13.988 -1.118 -12.601 1.00 94.50 107 LEU A N 1
ATOM 838 C CA . LEU A 1 107 ? 12.951 -1.695 -13.447 1.00 94.50 107 LEU A CA 1
ATOM 839 C C . LEU A 1 107 ? 12.439 -3.029 -12.893 1.00 94.50 107 LEU A C 1
ATOM 841 O O . LEU A 1 107 ? 11.231 -3.238 -12.826 1.00 94.50 107 LEU A O 1
ATOM 845 N N . ALA A 1 108 ? 13.331 -3.900 -12.418 1.00 94.62 108 ALA A N 1
ATOM 846 C CA . ALA A 1 108 ? 12.946 -5.163 -11.792 1.00 94.62 108 ALA A CA 1
ATOM 847 C C . ALA A 1 108 ? 12.087 -4.947 -10.534 1.00 94.62 108 ALA A C 1
ATOM 849 O O . ALA A 1 108 ? 11.096 -5.653 -10.333 1.00 94.62 108 ALA A O 1
ATOM 850 N N . HIS A 1 109 ? 12.433 -3.956 -9.703 1.00 94.81 109 HIS A N 1
ATOM 851 C CA . HIS A 1 109 ? 11.620 -3.578 -8.548 1.00 94.81 109 HIS A CA 1
ATOM 852 C C . HIS A 1 109 ? 10.237 -3.074 -8.979 1.00 94.81 109 HIS A C 1
ATOM 854 O O . HIS A 1 109 ? 9.226 -3.556 -8.477 1.00 94.81 109 HIS A O 1
ATOM 860 N N . ALA A 1 110 ? 10.181 -2.170 -9.958 1.00 94.44 110 ALA A N 1
ATOM 861 C CA . ALA A 1 110 ? 8.929 -1.601 -10.442 1.00 94.44 110 ALA A CA 1
ATOM 862 C C . ALA A 1 110 ? 7.999 -2.648 -11.071 1.00 94.44 110 ALA A C 1
ATOM 864 O O . ALA A 1 110 ? 6.806 -2.668 -10.768 1.00 94.44 110 ALA A O 1
ATOM 865 N N . VAL A 1 111 ? 8.539 -3.562 -11.885 1.00 94.38 111 VAL A N 1
ATOM 866 C CA . VAL A 1 111 ? 7.785 -4.682 -12.473 1.00 94.38 111 VAL A CA 1
ATOM 867 C C . VAL A 1 111 ? 7.237 -5.603 -11.381 1.00 94.38 111 VAL A C 1
ATOM 869 O O . VAL A 1 111 ? 6.080 -6.021 -11.452 1.00 94.38 111 VAL A O 1
ATOM 872 N N . LYS A 1 112 ? 8.028 -5.888 -10.339 1.00 94.31 112 LYS A N 1
ATOM 873 C CA . LYS A 1 112 ? 7.564 -6.678 -9.193 1.00 94.31 112 LYS A CA 1
ATOM 874 C C . LYS A 1 112 ? 6.412 -5.981 -8.464 1.00 94.31 112 LYS A C 1
ATOM 876 O O . LYS A 1 112 ? 5.400 -6.626 -8.208 1.00 94.31 112 LYS A O 1
ATOM 881 N N . SER A 1 113 ? 6.539 -4.686 -8.180 1.00 93.69 113 SER A N 1
ATOM 882 C CA . SER A 1 113 ? 5.521 -3.914 -7.457 1.00 93.69 113 SER A CA 1
ATOM 883 C C . SER A 1 113 ? 4.213 -3.770 -8.242 1.00 93.69 113 SER A C 1
ATOM 885 O O . SER A 1 113 ? 3.142 -3.933 -7.672 1.00 93.69 113 SER A O 1
ATOM 887 N N . ILE A 1 114 ? 4.260 -3.531 -9.559 1.00 93.00 114 ILE A N 1
ATOM 888 C CA . ILE A 1 114 ? 3.041 -3.375 -10.378 1.00 93.00 114 ILE A CA 1
ATOM 889 C C . ILE A 1 114 ? 2.322 -4.703 -10.689 1.00 93.00 114 ILE A C 1
ATOM 891 O O . ILE A 1 114 ? 1.173 -4.700 -11.143 1.00 93.00 114 ILE A O 1
ATOM 895 N N . THR A 1 115 ? 3.001 -5.831 -10.464 1.00 90.56 115 THR A N 1
ATOM 896 C CA . THR A 1 115 ? 2.452 -7.191 -10.620 1.00 90.56 115 THR A CA 1
ATOM 897 C C . THR A 1 115 ? 1.929 -7.753 -9.292 1.00 90.56 115 THR A C 1
ATOM 899 O O . THR A 1 115 ? 1.323 -8.825 -9.272 1.00 90.56 115 THR A O 1
ATOM 902 N N . ASP A 1 116 ? 2.132 -7.040 -8.180 1.00 92.19 116 ASP A N 1
ATOM 903 C CA . ASP A 1 116 ? 1.566 -7.404 -6.883 1.00 92.19 116 ASP A CA 1
ATOM 904 C C . ASP A 1 116 ? 0.029 -7.538 -6.982 1.00 92.19 116 ASP A C 1
ATOM 906 O O . ASP A 1 116 ? -0.600 -6.717 -7.659 1.00 92.19 116 ASP A O 1
ATOM 910 N N . PRO A 1 117 ? -0.603 -8.550 -6.349 1.00 88.25 117 PRO A N 1
ATOM 911 C CA . PRO A 1 117 ? -2.050 -8.758 -6.410 1.00 88.25 117 PRO A CA 1
ATOM 912 C C . PRO A 1 117 ? -2.886 -7.510 -6.108 1.00 88.25 117 PRO A C 1
ATOM 914 O O . PRO A 1 117 ? -3.907 -7.292 -6.766 1.00 88.25 117 PRO A O 1
ATOM 917 N N . ASP A 1 118 ? -2.450 -6.676 -5.162 1.00 86.81 118 ASP A N 1
ATOM 918 C CA . ASP A 1 118 ? -3.185 -5.474 -4.764 1.00 86.81 118 ASP A CA 1
ATOM 919 C C . ASP A 1 118 ? -3.179 -4.415 -5.878 1.00 86.81 118 ASP A C 1
ATOM 921 O O . ASP A 1 118 ? -4.193 -3.755 -6.118 1.00 86.81 118 ASP A O 1
ATOM 925 N N . MET A 1 119 ? -2.073 -4.307 -6.624 1.00 88.44 119 MET A N 1
ATOM 926 C CA . MET A 1 119 ? -1.955 -3.440 -7.803 1.00 88.44 119 MET A CA 1
ATOM 927 C C . MET A 1 119 ? -2.601 -4.056 -9.044 1.00 88.44 119 MET A C 1
ATOM 929 O O . MET A 1 119 ? -3.138 -3.341 -9.892 1.00 88.44 119 MET A O 1
ATOM 933 N N . ASN A 1 120 ? -2.561 -5.383 -9.169 1.00 86.62 120 ASN A N 1
ATOM 934 C CA . ASN A 1 120 ? -3.056 -6.095 -10.342 1.00 86.62 120 ASN A CA 1
ATOM 935 C C . ASN A 1 120 ? -4.575 -5.941 -10.513 1.00 86.62 120 ASN A C 1
ATOM 937 O O . ASN A 1 120 ? -5.074 -5.880 -11.633 1.00 86.62 120 ASN A O 1
ATOM 941 N N . ASN A 1 121 ? -5.301 -5.797 -9.400 1.00 86.25 121 ASN A N 1
ATOM 942 C CA . ASN A 1 121 ? -6.740 -5.528 -9.394 1.00 86.25 121 ASN A CA 1
ATOM 943 C C . ASN A 1 121 ? -7.106 -4.122 -9.917 1.00 86.25 121 ASN A C 1
ATOM 945 O O . ASN A 1 121 ? -8.274 -3.857 -10.208 1.00 86.25 121 ASN A O 1
ATOM 949 N N . ILE A 1 122 ? -6.137 -3.208 -10.039 1.00 90.44 122 ILE A N 1
ATOM 950 C CA . ILE A 1 122 ? -6.357 -1.830 -10.484 1.00 90.44 122 ILE A CA 1
ATOM 951 C C . ILE A 1 122 ? -6.155 -1.753 -12.001 1.00 90.44 122 ILE A C 1
ATOM 953 O O . ILE A 1 122 ? -5.051 -1.518 -12.488 1.00 90.44 122 ILE A O 1
ATOM 957 N N . GLY A 1 123 ? -7.243 -1.893 -12.764 1.00 89.19 123 GLY A N 1
ATOM 958 C CA . GLY A 1 123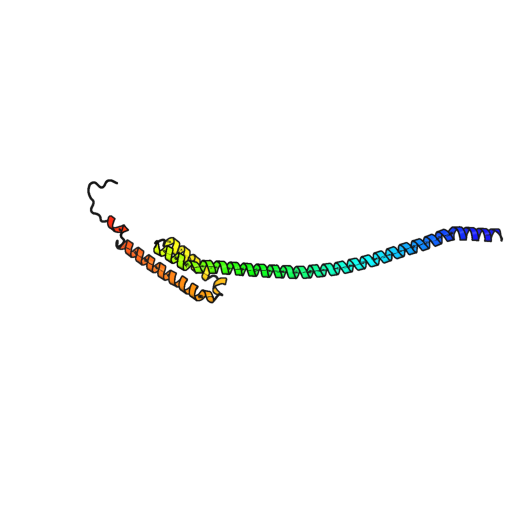 ? -7.190 -1.875 -14.236 1.00 89.19 123 GLY A CA 1
ATOM 959 C C . GLY A 1 123 ? -6.654 -0.569 -14.845 1.00 89.19 123 GLY A C 1
ATOM 960 O O . GLY A 1 123 ? -6.091 -0.576 -15.933 1.00 89.19 123 GLY A O 1
ATOM 961 N N . ALA A 1 124 ? -6.742 0.558 -14.128 1.00 90.19 124 ALA A N 1
ATOM 962 C CA . ALA A 1 124 ? -6.157 1.827 -14.579 1.00 90.19 124 ALA A CA 1
ATOM 963 C C . ALA A 1 124 ? -4.617 1.788 -14.692 1.00 90.19 124 ALA A C 1
ATOM 965 O O . ALA A 1 124 ? -4.033 2.645 -15.350 1.00 90.19 124 ALA A O 1
ATOM 966 N N . LEU A 1 125 ? -3.958 0.806 -14.065 1.00 91.88 125 LEU A N 1
ATOM 967 C CA . LEU A 1 125 ? -2.509 0.609 -14.146 1.00 91.88 125 LEU A CA 1
ATOM 968 C C . LEU A 1 125 ? -2.090 -0.298 -15.311 1.00 91.88 125 LEU A C 1
ATOM 970 O O . LEU A 1 125 ? -0.895 -0.505 -15.502 1.00 91.88 125 LEU A O 1
ATOM 974 N N . ASP A 1 126 ? -3.026 -0.832 -16.101 1.00 92.12 126 ASP A N 1
ATOM 975 C CA . ASP A 1 126 ? -2.718 -1.810 -17.150 1.00 92.12 126 ASP A CA 1
ATOM 976 C C . ASP A 1 126 ? -1.775 -1.259 -18.228 1.00 92.12 126 ASP A C 1
ATOM 978 O O . ASP A 1 126 ? -0.859 -1.960 -18.661 1.00 92.12 126 ASP A O 1
ATOM 982 N N . ASP A 1 127 ? -1.956 -0.003 -18.645 1.00 92.38 127 ASP A N 1
ATOM 983 C CA . ASP A 1 127 ? -1.071 0.635 -19.628 1.00 92.38 127 ASP A CA 1
ATOM 984 C C . ASP A 1 127 ? 0.336 0.854 -19.069 1.00 92.38 127 ASP A C 1
ATOM 986 O O . ASP A 1 127 ? 1.324 0.602 -19.761 1.00 92.38 127 ASP A O 1
ATOM 990 N N . LEU A 1 128 ? 0.440 1.265 -17.801 1.00 92.50 128 LEU A N 1
ATOM 991 C CA . LEU A 1 128 ? 1.725 1.417 -17.118 1.00 92.50 128 LEU A CA 1
ATOM 992 C C . LEU A 1 128 ? 2.418 0.058 -16.951 1.00 92.50 128 LEU A C 1
ATOM 994 O O . LEU A 1 128 ? 3.617 -0.051 -17.193 1.00 92.50 128 LEU A O 1
ATOM 998 N N . ARG A 1 129 ? 1.661 -0.990 -16.605 1.00 94.19 129 ARG A N 1
ATOM 999 C CA . ARG A 1 129 ? 2.155 -2.367 -16.481 1.00 94.19 129 ARG A CA 1
ATOM 1000 C C . ARG A 1 129 ? 2.712 -2.869 -17.805 1.00 94.19 129 ARG A C 1
ATOM 1002 O O . ARG A 1 129 ? 3.836 -3.361 -17.835 1.00 94.19 129 ARG A O 1
ATOM 1009 N N . ARG A 1 130 ? 1.958 -2.704 -18.896 1.00 93.62 130 ARG A N 1
ATOM 1010 C CA . ARG A 1 130 ? 2.416 -3.050 -20.250 1.00 93.62 130 ARG A CA 1
ATOM 1011 C C . ARG A 1 130 ? 3.708 -2.316 -20.605 1.00 93.62 130 ARG A C 1
ATOM 1013 O O . ARG A 1 130 ? 4.666 -2.972 -20.996 1.00 93.62 130 ARG A O 1
ATOM 1020 N N . ASN A 1 131 ? 3.761 -1.003 -20.378 1.00 93.81 131 ASN A N 1
ATOM 1021 C CA . ASN A 1 131 ? 4.951 -0.196 -20.656 1.00 93.81 131 ASN A CA 1
ATOM 1022 C C . ASN A 1 131 ? 6.179 -0.648 -19.849 1.00 93.81 131 ASN A C 1
ATOM 1024 O O . ASN A 1 131 ? 7.255 -0.791 -20.417 1.00 93.81 131 ASN A O 1
ATOM 1028 N N . LEU A 1 132 ? 6.047 -0.892 -18.540 1.00 92.94 132 LEU A N 1
ATOM 1029 C CA . LEU A 1 132 ? 7.174 -1.341 -17.706 1.00 92.94 132 LEU A CA 1
ATOM 1030 C C . LEU A 1 132 ? 7.681 -2.733 -18.120 1.00 92.94 132 LEU A C 1
ATOM 1032 O O . LEU A 1 132 ? 8.885 -2.988 -18.114 1.00 92.94 132 LEU A O 1
ATOM 1036 N N . ILE A 1 133 ? 6.779 -3.635 -18.514 1.00 92.88 133 ILE A N 1
ATOM 1037 C CA . ILE A 1 133 ? 7.167 -4.952 -19.035 1.00 92.88 133 ILE A CA 1
ATOM 1038 C C . ILE A 1 133 ? 7.895 -4.801 -20.376 1.00 92.88 133 ILE A C 1
ATOM 1040 O O . ILE A 1 133 ? 8.966 -5.376 -20.549 1.00 92.88 133 ILE A O 1
ATOM 1044 N N . GLU A 1 134 ? 7.372 -3.989 -21.295 1.00 94.81 134 GLU A N 1
ATOM 1045 C CA . GLU A 1 134 ? 8.000 -3.728 -22.597 1.00 94.81 134 GLU A CA 1
ATOM 1046 C C . GLU A 1 134 ? 9.395 -3.102 -22.445 1.00 94.81 134 GLU A C 1
ATOM 1048 O O . GLU A 1 134 ? 10.356 -3.560 -23.063 1.00 94.81 134 GLU A O 1
ATOM 1053 N N . GLN A 1 135 ? 9.546 -2.147 -21.520 1.00 94.12 135 GLN A N 1
ATOM 1054 C CA . GLN A 1 135 ? 10.836 -1.537 -21.186 1.00 94.12 135 GLN A CA 1
ATOM 1055 C C . GLN A 1 135 ? 11.881 -2.552 -20.709 1.00 94.12 135 GLN A C 1
ATOM 1057 O O . GLN A 1 135 ? 13.076 -2.289 -20.832 1.00 94.12 135 GLN A O 1
ATOM 1062 N N . THR A 1 136 ? 11.468 -3.711 -20.188 1.00 93.25 136 THR A N 1
ATOM 1063 C CA . THR A 1 136 ? 12.403 -4.771 -19.780 1.00 93.25 136 THR A CA 1
ATOM 1064 C C . THR A 1 136 ? 13.080 -5.387 -20.997 1.00 93.25 136 THR A C 1
ATOM 1066 O O . THR A 1 136 ? 14.301 -5.547 -21.005 1.00 93.25 136 THR A O 1
ATOM 1069 N N . THR A 1 137 ? 12.309 -5.663 -22.048 1.00 93.88 137 THR A N 1
ATOM 1070 C CA . THR A 1 137 ? 12.841 -6.133 -23.330 1.00 93.88 137 THR A CA 1
ATOM 1071 C C . THR A 1 137 ? 13.713 -5.062 -23.976 1.00 93.88 137 THR A C 1
ATOM 1073 O O . THR A 1 137 ? 14.853 -5.351 -24.332 1.00 93.88 137 THR A O 1
ATOM 1076 N N . THR A 1 138 ? 13.242 -3.812 -24.030 1.00 94.19 138 THR A N 1
ATOM 1077 C CA . THR A 1 138 ? 14.020 -2.702 -24.604 1.00 94.19 138 THR A CA 1
ATOM 1078 C C . THR A 1 138 ? 15.354 -2.503 -23.883 1.00 94.19 138 THR A C 1
ATOM 1080 O O . THR A 1 138 ? 16.389 -2.355 -24.524 1.00 94.19 138 THR A O 1
ATOM 1083 N N . LEU A 1 139 ? 15.371 -2.532 -22.546 1.00 94.00 139 LEU A N 1
ATOM 1084 C CA . LEU A 1 139 ? 16.607 -2.387 -21.775 1.00 94.00 139 LEU A CA 1
ATOM 1085 C C . LEU A 1 139 ? 17.590 -3.530 -22.061 1.00 94.00 139 LEU A C 1
ATOM 1087 O O . LEU A 1 139 ? 18.790 -3.285 -22.183 1.00 94.00 139 LEU A O 1
ATOM 1091 N N . GLN A 1 140 ? 17.094 -4.764 -22.178 1.00 93.69 140 GLN A N 1
ATOM 1092 C CA . GLN A 1 140 ? 17.920 -5.920 -22.513 1.00 93.69 140 GLN A CA 1
ATOM 1093 C C . GLN A 1 140 ? 18.552 -5.776 -23.904 1.00 93.69 140 GLN A C 1
ATOM 1095 O O . GLN A 1 140 ? 19.748 -6.022 -24.053 1.00 93.69 140 GLN A O 1
ATOM 1100 N N . GLU A 1 141 ? 17.778 -5.354 -24.903 1.00 95.00 141 GLU A N 1
ATOM 1101 C CA . GLU A 1 141 ? 18.273 -5.107 -26.262 1.00 95.00 141 GLU A CA 1
ATOM 1102 C C . GLU A 1 141 ? 19.351 -4.016 -26.276 1.00 95.00 141 GLU A C 1
ATOM 1104 O O . GLU A 1 141 ? 20.436 -4.240 -26.815 1.00 95.00 141 GLU A O 1
ATOM 1109 N N . THR A 1 142 ? 19.117 -2.894 -25.586 1.00 93.06 142 THR A N 1
ATOM 1110 C CA . THR A 1 142 ? 20.106 -1.815 -25.445 1.00 93.06 142 THR A CA 1
ATOM 1111 C C . THR A 1 142 ? 21.396 -2.300 -24.779 1.00 93.06 142 THR A C 1
ATOM 1113 O O . THR A 1 142 ? 22.491 -1.967 -25.226 1.00 93.06 142 THR A O 1
ATOM 1116 N N . MET A 1 143 ? 21.307 -3.113 -23.719 1.00 92.19 143 MET A N 1
ATOM 1117 C CA . MET A 1 143 ? 22.500 -3.678 -23.076 1.00 92.19 143 MET A CA 1
ATOM 1118 C C . MET A 1 143 ? 23.272 -4.613 -24.015 1.00 92.19 143 MET A C 1
ATOM 1120 O O . MET A 1 143 ? 24.502 -4.584 -24.023 1.00 92.19 143 MET A O 1
ATOM 1124 N N . ILE A 1 144 ? 22.577 -5.433 -24.811 1.00 93.38 144 ILE A N 1
ATOM 1125 C CA . ILE A 1 144 ? 23.207 -6.312 -25.808 1.00 93.38 144 ILE A CA 1
ATOM 1126 C C . ILE A 1 144 ? 23.930 -5.481 -26.874 1.00 93.38 144 ILE A C 1
ATOM 1128 O O . ILE A 1 144 ? 25.058 -5.808 -27.242 1.00 93.38 144 ILE A O 1
ATOM 1132 N N . GLU A 1 145 ? 23.319 -4.398 -27.351 1.00 90.81 145 GLU A N 1
ATOM 1133 C CA . GLU A 1 145 ? 23.946 -3.486 -28.308 1.00 90.81 145 GLU A CA 1
ATOM 1134 C C . GLU A 1 145 ? 25.210 -2.831 -27.731 1.00 90.81 145 GLU A C 1
ATOM 1136 O O . GLU A 1 145 ? 26.260 -2.835 -28.376 1.00 90.81 145 GLU A O 1
ATOM 1141 N N . GLU A 1 146 ? 25.163 -2.357 -26.485 1.00 88.88 146 GLU A N 1
ATOM 1142 C CA . GLU A 1 146 ? 26.339 -1.799 -25.809 1.00 88.88 146 GLU A CA 1
ATOM 1143 C C . GLU A 1 146 ? 27.451 -2.843 -25.630 1.00 88.88 146 GLU A C 1
ATOM 1145 O O . GLU A 1 146 ? 28.624 -2.548 -25.871 1.00 88.88 146 GLU A O 1
ATOM 1150 N N . LEU A 1 147 ? 27.106 -4.090 -25.288 1.00 89.00 147 LEU A N 1
ATOM 1151 C CA . LEU A 1 147 ? 28.076 -5.187 -25.232 1.00 89.00 147 LEU A CA 1
ATOM 1152 C C . LEU A 1 147 ? 28.710 -5.459 -26.600 1.00 89.00 147 LEU A C 1
ATOM 1154 O O . LEU A 1 147 ? 29.926 -5.635 -26.675 1.00 89.00 147 LEU A O 1
ATOM 1158 N N . HIS A 1 148 ? 27.931 -5.449 -27.686 1.00 89.12 148 HIS A N 1
ATOM 1159 C CA . HIS A 1 148 ? 28.475 -5.561 -29.041 1.00 89.12 148 HIS A CA 1
ATOM 1160 C C . HIS A 1 148 ? 29.407 -4.392 -29.381 1.00 89.12 148 HIS A C 1
ATOM 1162 O O . HIS A 1 148 ? 30.469 -4.615 -29.965 1.00 89.12 148 HIS A O 1
ATOM 1168 N N . ASN A 1 149 ? 29.066 -3.162 -28.990 1.00 85.25 149 ASN A N 1
ATOM 1169 C CA . ASN A 1 149 ? 29.920 -1.991 -29.202 1.00 85.25 149 ASN A CA 1
ATOM 1170 C C . ASN A 1 149 ? 31.276 -2.131 -28.494 1.00 85.25 149 ASN A C 1
ATOM 1172 O O . ASN A 1 149 ? 32.306 -1.761 -29.063 1.00 85.25 149 ASN A O 1
ATOM 1176 N N . HIS A 1 150 ? 31.293 -2.711 -27.291 1.00 82.69 150 HIS A N 1
ATOM 1177 C CA . HIS A 1 150 ? 32.527 -3.032 -26.573 1.00 82.69 150 HIS A CA 1
ATOM 1178 C C . HIS A 1 150 ? 33.298 -4.199 -27.202 1.00 82.69 150 HIS A C 1
ATOM 1180 O O . HIS A 1 150 ? 34.509 -4.100 -27.387 1.00 82.69 150 HIS A O 1
ATOM 1186 N N . LEU A 1 151 ? 32.613 -5.285 -27.570 1.00 83.38 151 LEU A N 1
ATOM 1187 C CA . LEU A 1 151 ? 33.238 -6.478 -28.147 1.00 83.38 151 LEU A CA 1
ATOM 1188 C C . LEU A 1 151 ? 33.900 -6.190 -29.501 1.00 83.38 151 LEU A C 1
ATOM 1190 O O . LEU A 1 151 ? 34.989 -6.684 -29.778 1.00 83.38 151 LEU A O 1
ATOM 1194 N N . TYR A 1 152 ? 33.251 -5.379 -30.336 1.00 84.19 152 TYR A N 1
ATOM 1195 C CA . TYR A 1 152 ? 33.751 -5.013 -31.660 1.00 84.19 152 TYR A CA 1
ATOM 1196 C C . TYR A 1 152 ? 34.628 -3.756 -31.659 1.00 84.19 152 TYR A C 1
ATOM 1198 O O . TYR A 1 152 ? 34.914 -3.234 -32.735 1.00 84.19 152 TYR A O 1
ATOM 1206 N N . LEU A 1 153 ? 35.051 -3.272 -30.481 1.00 73.75 153 LEU A N 1
ATOM 1207 C CA . LEU A 1 153 ? 35.927 -2.102 -30.315 1.00 73.75 153 LEU A CA 1
ATOM 1208 C C . LEU A 1 153 ? 35.404 -0.844 -31.042 1.00 73.75 153 LEU A C 1
ATOM 1210 O O . LEU A 1 153 ? 36.177 0.019 -31.431 1.00 73.75 153 LEU A O 1
ATOM 1214 N N . LYS A 1 154 ? 34.083 -0.730 -31.229 1.00 70.12 154 LYS A N 1
ATOM 1215 C CA . LYS A 1 154 ? 33.433 0.445 -31.845 1.00 70.12 154 LYS A CA 1
ATOM 1216 C C . LYS A 1 154 ? 33.208 1.577 -30.844 1.00 70.12 154 LYS A C 1
ATOM 1218 O O . LYS A 1 154 ? 32.747 2.655 -31.208 1.00 70.12 154 LYS A O 1
ATOM 1223 N N . SER A 1 155 ? 33.461 1.295 -29.571 1.00 67.94 155 SER A N 1
ATOM 1224 C CA . SER A 1 155 ? 33.319 2.236 -28.473 1.00 67.94 155 SER A CA 1
ATOM 1225 C C . SER A 1 155 ? 34.581 3.103 -28.359 1.00 67.94 155 SER A C 1
ATOM 1227 O O . SER A 1 155 ? 35.676 2.545 -28.356 1.00 67.94 155 SER A O 1
ATOM 1229 N N . PRO A 1 156 ? 34.469 4.433 -28.179 1.00 65.69 156 PRO A N 1
ATOM 1230 C CA . PRO A 1 156 ? 35.619 5.349 -28.095 1.00 65.69 156 PRO A CA 1
ATOM 1231 C C . PRO A 1 156 ? 36.567 5.058 -26.915 1.00 65.69 156 PRO A C 1
ATOM 1233 O O . PRO A 1 156 ? 37.687 5.554 -26.864 1.00 65.69 156 PRO A O 1
ATOM 1236 N N . TYR A 1 157 ? 36.140 4.228 -25.959 1.00 62.47 157 TYR A N 1
ATOM 1237 C CA . TYR A 1 157 ? 36.975 3.741 -24.855 1.00 62.47 157 TYR A CA 1
ATOM 1238 C C . TYR A 1 157 ? 37.947 2.621 -25.268 1.00 62.47 157 TYR A C 1
ATOM 1240 O O . TYR A 1 157 ? 38.811 2.241 -24.483 1.00 62.47 157 TYR A O 1
ATOM 1248 N N . CYS A 1 158 ? 37.796 2.074 -26.476 1.00 59.56 158 CYS A N 1
ATOM 1249 C CA . CYS A 1 158 ? 38.576 0.954 -26.994 1.00 59.56 158 CYS A CA 1
ATOM 1250 C C . CYS A 1 158 ? 39.660 1.370 -28.006 1.00 59.56 158 CYS A C 1
ATOM 1252 O O . CYS A 1 158 ? 40.485 0.534 -28.376 1.00 59.56 158 CYS A O 1
ATOM 1254 N N . ASP A 1 159 ? 39.704 2.646 -28.406 1.00 59.44 159 ASP A N 1
ATOM 1255 C CA . ASP A 1 159 ? 40.647 3.168 -29.407 1.00 59.44 159 ASP A CA 1
ATOM 1256 C C . ASP A 1 159 ? 42.115 3.150 -28.934 1.00 59.44 159 ASP A C 1
ATOM 1258 O O . ASP A 1 159 ? 43.040 3.110 -29.744 1.00 59.44 159 ASP A O 1
ATOM 1262 N N . THR A 1 160 ? 42.366 3.132 -27.621 1.00 58.72 160 THR A N 1
ATOM 1263 C CA . THR A 1 160 ? 43.727 3.160 -27.053 1.00 58.72 160 THR A CA 1
ATOM 1264 C C . THR A 1 160 ? 44.406 1.789 -26.994 1.00 58.72 160 THR A C 1
ATOM 1266 O O . THR A 1 160 ? 45.634 1.724 -26.907 1.00 58.72 160 THR A O 1
ATOM 1269 N N . LEU A 1 161 ? 43.640 0.694 -27.094 1.00 57.47 161 LEU A N 1
ATOM 1270 C CA . LEU A 1 161 ? 44.148 -0.682 -26.958 1.00 57.47 161 LEU A CA 1
ATOM 1271 C C . LEU A 1 161 ? 45.022 -1.131 -28.139 1.00 57.47 161 LEU A C 1
ATOM 1273 O O . LEU A 1 161 ? 45.824 -2.047 -27.985 1.00 57.47 161 LEU A O 1
ATOM 1277 N N . TRP A 1 162 ? 44.891 -0.476 -29.295 1.00 58.81 162 TRP A N 1
ATOM 1278 C CA . TRP A 1 162 ? 45.670 -0.761 -30.507 1.00 58.81 162 TRP A CA 1
ATOM 1279 C C . TRP A 1 162 ? 46.546 0.424 -30.931 1.00 58.81 162 TRP A C 1
ATOM 1281 O O . TRP A 1 162 ? 46.882 0.568 -32.107 1.00 58.81 162 TRP A O 1
ATOM 1291 N N . SER A 1 163 ? 46.941 1.282 -29.986 1.00 61.16 163 SER A N 1
ATOM 1292 C CA . SER A 1 163 ? 48.001 2.251 -30.262 1.00 61.16 163 SER A CA 1
ATOM 1293 C C . SER A 1 163 ? 49.334 1.509 -30.425 1.00 61.16 163 SER A C 1
ATOM 1295 O O . SER A 1 163 ? 49.705 0.665 -29.608 1.00 61.16 163 SER A O 1
ATOM 1297 N N . ALA A 1 164 ? 50.038 1.757 -31.534 1.00 62.25 164 ALA A N 1
ATOM 1298 C CA . ALA A 1 164 ? 51.360 1.180 -31.755 1.00 62.25 164 ALA A CA 1
ATOM 1299 C C . ALA A 1 164 ? 52.295 1.633 -30.625 1.00 62.25 164 ALA A C 1
ATOM 1301 O O . ALA A 1 164 ? 52.365 2.827 -30.345 1.00 62.25 164 ALA A O 1
ATOM 1302 N N . TYR A 1 165 ? 53.000 0.695 -29.985 1.00 64.94 165 TYR A N 1
ATOM 1303 C CA . TYR A 1 165 ? 53.942 0.994 -28.904 1.00 64.94 165 TYR A CA 1
ATOM 1304 C C . TYR A 1 165 ? 54.937 2.083 -29.335 1.00 64.94 165 TYR A C 1
ATOM 1306 O O . TYR A 1 165 ? 55.742 1.873 -30.247 1.00 64.94 165 TYR A O 1
ATOM 1314 N N . ILE A 1 166 ? 54.888 3.23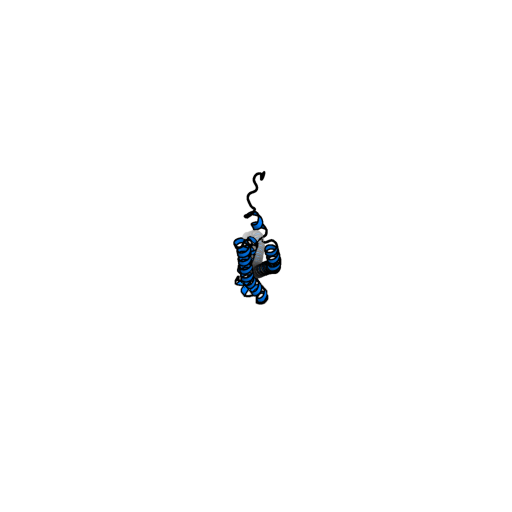7 -28.667 1.00 64.50 166 ILE A N 1
ATOM 1315 C CA . ILE A 1 166 ? 55.866 4.312 -28.830 1.00 64.50 166 ILE A CA 1
ATOM 1316 C C . ILE A 1 166 ? 56.872 4.173 -27.688 1.00 64.50 166 ILE A C 1
ATOM 1318 O O . ILE A 1 166 ? 56.514 4.211 -26.512 1.00 64.50 166 ILE A O 1
ATOM 1322 N N . LYS A 1 167 ? 58.146 3.983 -28.037 1.00 49.03 167 LYS A N 1
ATOM 1323 C CA . LYS A 1 167 ? 59.245 3.963 -27.068 1.00 49.03 167 LYS A CA 1
ATOM 1324 C C . LYS A 1 167 ? 59.328 5.361 -26.424 1.00 49.03 167 LYS A C 1
ATOM 1326 O O . LYS A 1 167 ? 59.475 6.325 -27.167 1.00 49.03 167 LYS A O 1
ATOM 1331 N N . ASP A 1 168 ? 59.211 5.428 -25.093 1.00 57.94 168 ASP A N 1
ATOM 1332 C CA . ASP A 1 168 ? 59.145 6.626 -24.214 1.00 57.94 168 ASP A CA 1
ATOM 1333 C C . ASP A 1 168 ? 57.750 7.185 -23.835 1.00 57.94 168 ASP A C 1
ATOM 1335 O O . ASP A 1 168 ? 57.602 8.384 -23.600 1.00 57.94 168 ASP A O 1
ATOM 1339 N N . GLN A 1 169 ? 56.719 6.346 -23.671 1.00 53.38 169 GLN A N 1
ATOM 1340 C CA . GLN A 1 169 ? 55.542 6.756 -22.881 1.00 53.38 169 GLN A CA 1
ATOM 1341 C C . GLN A 1 169 ? 55.904 6.820 -21.385 1.00 53.38 169 GLN A C 1
ATOM 1343 O O . GLN A 1 169 ? 56.116 5.788 -20.752 1.00 53.38 169 GLN A O 1
ATOM 1348 N N . GLN A 1 170 ? 56.016 8.036 -20.841 1.00 49.97 170 GLN A N 1
ATOM 1349 C CA . GLN A 1 170 ? 55.999 8.285 -19.395 1.00 49.97 170 GLN A CA 1
ATOM 1350 C C . GLN A 1 170 ? 54.559 8.168 -18.876 1.00 49.97 170 GLN A C 1
ATOM 1352 O O . GLN A 1 170 ? 53.639 8.626 -19.555 1.00 49.97 170 GLN A O 1
ATOM 1357 N N . ASP A 1 171 ? 54.426 7.522 -17.713 1.00 41.00 171 ASP A N 1
ATOM 1358 C CA . ASP A 1 171 ? 53.179 7.218 -16.987 1.00 41.00 171 ASP A CA 1
ATOM 1359 C C . ASP A 1 171 ? 52.214 8.408 -16.826 1.00 41.00 171 ASP A C 1
ATOM 1361 O O . ASP A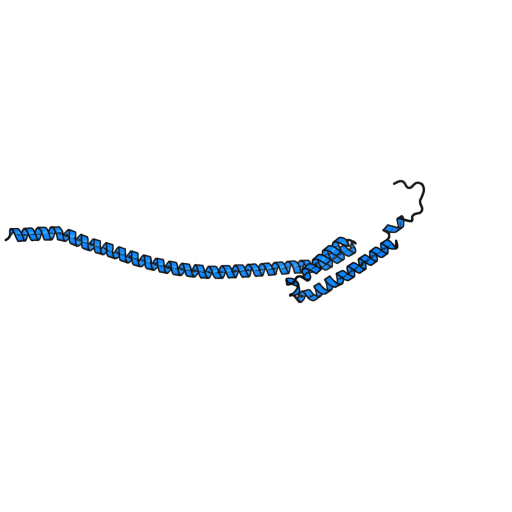 1 171 ? 52.686 9.541 -16.560 1.00 41.00 171 ASP A O 1
#

Foldseek 3Di:
DVVVVVVVVVVCVVVVVVVVVVVVVVVVVVVVVVVVVVVVVVVVVVVVVVVVVVVVVVVVVVVVVVVVVVVVVVVVVVVLVVLLVCLVVVLVVCVVVVVLVVSQVSLVVSLVSCPPPVNVVPVVCVVSNVVSVVVNVVSVVSVVVVVVCVVVLVDPVSPVVPDDDDPDDDD

InterPro domains:
  IPR007191 Exocyst complex component Sec8, N-terminal [PF04048] (3-92)
  IPR039682 Exocyst complex component Sec8/EXOC4 [PTHR14146] (3-155)

Radius of gyration: 48.22 Å; chains: 1; bounding box: 117×18×127 Å

Secondary structure (DSSP, 8-state):
-HHHHHHHHHHHHHHHHHHHHHHHHHHHHHHHHHHHHHHHHHHHHHHHHHHHHHHHHHHHHHHHHHHHHHHHHHHHHHHHHHHHHHHHHHHHHHHHTT-HHHHHHHHHHHHHHHTSHHHHT-GGGHHHHHHHHHHHHHHHHHHHHHHHHHHTT-STTSTTTT----TT---

Organism: NCBI:txid44442

Sequence (171 aa):
MRNLDTALKSITNEYYQGFNSSIGTFGGVLNSVNDSHAKVQQIKSNLVKAKQVLQERRADVLNLFLRSKQRKEMISILDTIEELRVTPGNLANHIANKHFLSASTLLAHAVKSITDPDMNNIGALDDLRRNLIEQTTTLQETMIEELHNHLYLKSPYCDTLWSAYIKDQQD